Protein AF-A0A261AQH6-F1 (afdb_monomer_lite)

Sequence (175 aa):
MIRDGDKEQFLHDLNQFPVASKPFMGVFVAGEEKLFTGKKLDLHIHEDGSNFEEKLEGLRDIHLFKNPEGLEMEIPEDLNLTTLMDFLPQIKVGVINSYTRGTENMKFSELVRLINQKQEREVAWNLLSFEMSHTDCRIAKGFKEPLFVRKNSIVNCLEERLKEESISCLFFKSH

Secondary structure (DSSP, 8-state):
---HHHHHHHHHHHTTS-TTSHHHHHHHHTTGGGTTTT----EEEESS-TTHHHHTTTS-SEEEESS-TTTT-B--TT-SHHHHHHH-TT-EEEEEETTT--EEEEEHHHHHHHHT--SPPSS-EE------TT--SHHHHH-B--HHHHHH-HHHHHHHHHHHHHHHHHHHT--

Organism: NCBI:txid1503980

Radius of gyration: 22.54 Å; chains: 1; bounding box: 39×48×66 Å

pLDDT: mean 85.73, std 10.39, range [44.06, 97.0]

Foldseek 3Di:
DDDPVNLVVLVVLLVVDDPQAPSNVVSCVVCVVSVPPPDDAQEAEAQEQAPVVVVCVPVPHHYHHVDHPNQPWFAPPPDDLVVVCVQQQADWAWKAQRNVRDIDTDGSVVVVVLVPDPDDRPTDIDGPDDDCCPGPDPRNVRGDGGPVCCVPPPVNVVVVVVVVVVVVVVVVVVD

Structure (mmCIF, N/CA/C/O backbone):
data_AF-A0A261AQH6-F1
#
_entry.id   AF-A0A261AQH6-F1
#
loop_
_atom_site.group_PDB
_atom_site.id
_atom_site.type_symbol
_atom_site.label_atom_id
_atom_site.label_alt_id
_atom_site.label_comp_id
_atom_site.label_asym_id
_atom_site.label_entity_id
_atom_site.label_seq_id
_atom_site.pdbx_PDB_ins_code
_atom_site.Cartn_x
_atom_site.Cartn_y
_atom_site.Cartn_z
_atom_site.occupancy
_atom_site.B_iso_or_equiv
_atom_site.auth_seq_id
_atom_site.auth_comp_id
_atom_site.auth_asym_id
_atom_site.auth_atom_id
_atom_site.pdbx_PDB_model_num
ATOM 1 N N . MET A 1 1 ? 6.807 -25.284 -17.393 1.00 51.94 1 MET A N 1
ATOM 2 C CA . MET A 1 1 ? 8.117 -25.286 -16.710 1.00 51.94 1 MET A CA 1
ATOM 3 C C . MET A 1 1 ? 8.976 -24.234 -17.379 1.00 51.94 1 MET A C 1
ATOM 5 O O . MET A 1 1 ? 9.199 -24.356 -18.577 1.00 51.94 1 MET A O 1
ATOM 9 N N . ILE A 1 2 ? 9.363 -23.190 -16.645 1.00 58.78 2 ILE A N 1
ATOM 10 C CA . ILE A 1 2 ? 10.368 -22.219 -17.103 1.00 58.78 2 ILE A CA 1
ATOM 11 C C . ILE A 1 2 ? 11.720 -22.932 -17.031 1.00 58.78 2 ILE A C 1
ATOM 13 O O . ILE A 1 2 ? 11.962 -23.640 -16.053 1.00 58.78 2 ILE A O 1
ATOM 17 N N . ARG A 1 3 ? 12.545 -22.852 -18.079 1.00 64.81 3 ARG A N 1
ATOM 18 C CA . ARG A 1 3 ? 13.858 -23.514 -18.083 1.00 64.81 3 ARG A CA 1
ATOM 19 C C . ARG A 1 3 ? 14.822 -22.668 -17.252 1.00 64.81 3 ARG A C 1
ATOM 21 O O . ARG A 1 3 ? 14.743 -21.446 -17.312 1.00 64.81 3 ARG A O 1
ATOM 28 N N . ASP A 1 4 ? 15.752 -23.284 -16.525 1.00 64.62 4 ASP A N 1
ATOM 29 C CA . ASP A 1 4 ? 16.702 -22.546 -15.672 1.00 64.62 4 ASP A CA 1
ATOM 30 C C . ASP A 1 4 ? 17.491 -21.469 -16.450 1.00 64.62 4 ASP A C 1
ATOM 32 O O . ASP A 1 4 ? 17.678 -20.357 -15.954 1.00 64.62 4 ASP A O 1
ATOM 36 N N . GLY A 1 5 ? 17.814 -21.727 -17.724 1.00 70.12 5 GLY A N 1
ATOM 37 C CA . GLY A 1 5 ? 18.454 -20.746 -18.612 1.00 70.12 5 GLY A CA 1
ATOM 38 C C . GLY A 1 5 ? 17.605 -19.503 -18.933 1.00 70.12 5 GLY A C 1
ATOM 39 O O . GLY A 1 5 ? 18.158 -18.432 -19.174 1.00 70.12 5 GLY A O 1
ATOM 40 N N . ASP A 1 6 ? 16.271 -19.590 -18.872 1.00 80.69 6 ASP A N 1
ATOM 41 C CA . ASP A 1 6 ? 15.383 -18.440 -19.117 1.00 80.69 6 ASP A CA 1
ATOM 42 C C . ASP A 1 6 ? 15.425 -17.440 -17.947 1.00 80.69 6 ASP A C 1
ATOM 44 O O . ASP A 1 6 ? 15.244 -16.233 -18.137 1.00 80.69 6 ASP A O 1
ATOM 48 N N . LYS A 1 7 ? 15.663 -17.937 -16.725 1.00 86.56 7 LYS A N 1
ATOM 49 C CA . LYS A 1 7 ? 15.800 -17.121 -15.511 1.00 86.56 7 LYS A CA 1
ATOM 50 C C . LYS A 1 7 ? 17.164 -16.442 -15.445 1.00 86.56 7 LYS A C 1
ATOM 52 O O . LYS A 1 7 ? 17.242 -15.273 -15.073 1.00 86.56 7 LYS A O 1
ATOM 57 N N . GLU A 1 8 ? 18.224 -17.154 -15.816 1.00 88.69 8 GLU A N 1
ATOM 58 C CA . GLU A 1 8 ? 19.582 -16.606 -15.881 1.00 88.69 8 GLU A CA 1
ATOM 59 C C . GLU A 1 8 ? 19.678 -15.464 -16.896 1.00 88.69 8 GLU A C 1
ATOM 61 O O . GLU A 1 8 ? 20.187 -14.394 -16.559 1.00 88.69 8 GLU A O 1
ATOM 66 N N . GLN A 1 9 ? 19.110 -15.643 -18.095 1.00 90.62 9 GLN A N 1
ATOM 67 C CA . GLN A 1 9 ? 19.069 -14.587 -19.108 1.00 90.62 9 GLN A CA 1
ATOM 68 C C . GLN A 1 9 ? 18.285 -13.362 -18.620 1.00 90.62 9 GLN A C 1
ATOM 70 O O . GLN A 1 9 ? 18.745 -12.233 -18.756 1.00 90.62 9 GLN A O 1
ATOM 75 N N . PHE A 1 10 ? 17.130 -13.574 -17.984 1.00 92.06 10 PHE A N 1
ATOM 76 C CA . PHE A 1 10 ? 16.336 -12.480 -17.427 1.00 92.06 10 PHE A CA 1
ATOM 77 C C . PHE A 1 10 ? 17.100 -11.674 -16.362 1.00 92.06 10 PHE A C 1
ATOM 79 O O . PHE A 1 10 ? 17.099 -10.444 -16.387 1.00 92.06 10 PHE A O 1
ATOM 86 N N . LEU A 1 11 ? 17.788 -12.356 -15.440 1.00 91.06 11 LEU A N 1
ATOM 87 C CA . LEU A 1 11 ? 18.621 -11.699 -14.430 1.00 91.06 11 LEU A CA 1
ATOM 88 C C . LEU A 1 11 ? 19.800 -10.949 -15.060 1.00 91.06 11 LEU A C 1
ATOM 90 O O . LEU A 1 11 ? 20.139 -9.853 -14.613 1.00 91.06 11 LEU A O 1
ATOM 94 N N . HIS A 1 12 ? 20.414 -11.520 -16.097 1.00 93.75 12 HIS A N 1
ATOM 95 C CA . HIS A 1 12 ? 21.470 -10.859 -16.853 1.00 93.75 12 HIS A CA 1
ATOM 96 C C . HIS A 1 12 ? 20.977 -9.548 -17.483 1.00 93.75 12 HIS A C 1
ATOM 98 O O . HIS A 1 12 ? 21.651 -8.524 -17.352 1.00 93.75 12 HIS A O 1
ATOM 104 N N . ASP A 1 13 ? 19.801 -9.566 -18.114 1.00 93.50 13 ASP A N 1
ATOM 105 C CA . ASP A 1 13 ? 19.207 -8.403 -18.782 1.00 93.50 13 ASP A CA 1
ATOM 106 C C . ASP A 1 13 ? 18.798 -7.314 -17.779 1.00 93.50 13 ASP A C 1
ATOM 108 O O . ASP A 1 13 ? 19.045 -6.131 -18.014 1.00 93.50 13 ASP A O 1
ATOM 112 N N . LEU A 1 14 ? 18.247 -7.700 -16.621 1.00 94.12 14 LEU A N 1
ATOM 113 C CA . LEU A 1 14 ? 17.945 -6.771 -15.524 1.00 94.12 14 LEU A CA 1
ATOM 114 C C . LEU A 1 14 ? 19.192 -6.038 -15.024 1.00 94.12 14 LEU A C 1
ATOM 116 O O . LEU A 1 14 ? 19.158 -4.825 -14.816 1.00 94.12 14 LEU A O 1
ATOM 120 N N . ASN A 1 15 ? 20.295 -6.767 -14.844 1.00 94.69 15 ASN A N 1
ATOM 121 C CA . ASN A 1 15 ? 21.536 -6.230 -14.287 1.00 94.69 15 ASN A CA 1
ATOM 122 C C . ASN A 1 15 ? 22.265 -5.253 -15.227 1.00 94.69 15 ASN A C 1
ATOM 124 O O . ASN A 1 15 ? 23.210 -4.597 -14.790 1.00 94.69 15 ASN A O 1
ATOM 128 N N . GLN A 1 16 ? 21.828 -5.112 -16.486 1.00 97.00 16 GLN A N 1
ATOM 129 C CA . GLN A 1 16 ? 22.363 -4.102 -17.410 1.00 97.00 16 GLN A CA 1
ATOM 130 C C . GLN A 1 16 ? 21.921 -2.676 -17.057 1.00 97.00 16 GLN A C 1
ATOM 132 O O . GLN A 1 16 ? 22.492 -1.707 -17.559 1.00 97.00 16 GLN A O 1
ATOM 137 N N . PHE A 1 17 ? 20.902 -2.527 -16.208 1.00 95.69 17 PHE A N 1
ATOM 138 C CA . PHE A 1 17 ? 20.300 -1.240 -15.889 1.00 95.69 17 PHE A CA 1
ATOM 139 C C . PHE A 1 17 ? 20.361 -0.948 -14.385 1.00 95.69 17 PHE A C 1
ATOM 141 O O . PHE A 1 17 ? 20.212 -1.861 -13.570 1.00 95.69 17 PHE A O 1
ATOM 148 N N . PRO A 1 18 ? 20.522 0.327 -13.972 1.00 94.12 18 PRO A N 1
ATOM 149 C CA . PRO A 1 18 ? 20.399 0.698 -12.568 1.00 94.12 18 PRO A CA 1
ATOM 150 C C . PRO A 1 18 ? 19.041 0.271 -12.004 1.00 94.12 18 PRO A C 1
ATOM 152 O O . PRO A 1 18 ? 18.005 0.501 -12.637 1.00 94.12 18 PRO A O 1
ATOM 155 N N . VAL A 1 19 ? 19.047 -0.314 -10.804 1.00 91.81 19 VAL A N 1
ATOM 156 C CA . VAL A 1 19 ? 17.834 -0.788 -10.122 1.00 91.81 19 VAL A CA 1
ATOM 157 C C . VAL A 1 19 ? 16.779 0.314 -10.070 1.00 91.81 19 VAL A C 1
ATOM 159 O O . VAL A 1 19 ? 17.084 1.454 -9.721 1.00 91.81 19 VAL A O 1
ATOM 162 N N . ALA A 1 20 ? 15.540 -0.063 -10.386 1.00 91.38 20 ALA A N 1
ATOM 163 C CA . ALA A 1 20 ? 14.356 0.792 -10.447 1.00 91.38 20 ALA A CA 1
ATOM 164 C C . ALA A 1 20 ? 14.332 1.839 -11.574 1.00 91.38 20 ALA A C 1
ATOM 166 O O . ALA A 1 20 ? 13.296 2.463 -11.768 1.00 91.38 20 ALA A O 1
ATOM 167 N N . SER A 1 21 ? 15.395 2.009 -12.369 1.00 93.25 21 SER A N 1
ATOM 168 C CA . SER A 1 21 ? 15.361 2.909 -13.533 1.00 93.25 21 SER A CA 1
ATOM 169 C C . SER A 1 21 ? 14.262 2.523 -14.537 1.00 93.25 21 SER A C 1
ATOM 171 O O . SER A 1 21 ? 13.828 1.374 -14.596 1.00 93.25 21 SER A O 1
ATOM 173 N N . LYS A 1 22 ? 13.815 3.466 -15.378 1.00 91.69 22 LYS A N 1
ATOM 174 C CA . LYS A 1 22 ? 12.766 3.196 -16.381 1.00 91.69 22 LYS A CA 1
ATOM 175 C C . LYS A 1 22 ? 13.104 1.997 -17.301 1.00 91.69 22 LYS A C 1
ATOM 177 O O . LYS A 1 22 ? 12.229 1.149 -17.471 1.00 91.69 22 LYS A O 1
ATOM 182 N N . PRO A 1 23 ? 14.341 1.841 -17.823 1.00 93.88 23 PRO A N 1
ATOM 183 C CA . PRO A 1 23 ? 14.731 0.637 -18.565 1.00 93.88 23 PRO A CA 1
ATOM 184 C C . PRO A 1 23 ? 14.721 -0.641 -17.715 1.00 93.88 23 PRO A C 1
ATOM 186 O O . PRO A 1 23 ? 14.216 -1.663 -18.174 1.00 93.88 2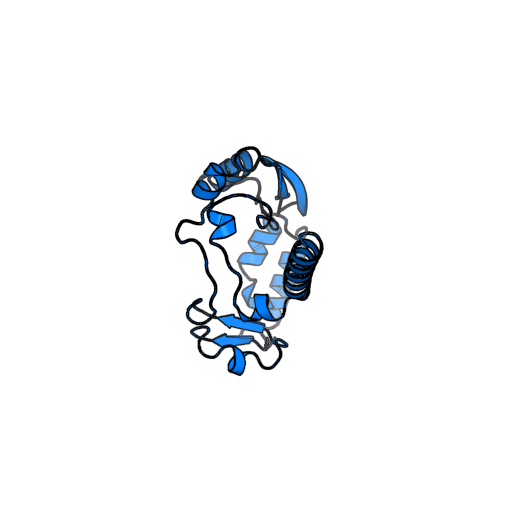3 PRO A O 1
ATOM 189 N N . PHE A 1 24 ? 15.199 -0.575 -16.464 1.00 94.88 24 PHE A N 1
ATOM 190 C CA . PHE A 1 24 ? 15.143 -1.703 -15.527 1.00 94.88 24 PHE A CA 1
ATOM 191 C C . PHE A 1 24 ? 13.702 -2.182 -15.327 1.00 94.88 24 PHE A C 1
ATOM 193 O O . PHE A 1 24 ? 13.427 -3.371 -15.446 1.00 94.88 24 PHE A O 1
ATOM 200 N N . MET A 1 25 ? 12.772 -1.255 -15.076 1.00 93.81 25 MET A N 1
ATOM 201 C CA . MET A 1 25 ? 11.356 -1.579 -14.891 1.00 93.81 25 MET A CA 1
ATOM 202 C C . MET A 1 25 ? 10.730 -2.172 -16.156 1.00 93.81 25 MET A C 1
ATOM 204 O O . MET A 1 25 ? 9.905 -3.076 -16.052 1.00 93.81 25 MET A O 1
ATOM 208 N N . GLY A 1 26 ? 11.147 -1.709 -17.339 1.00 93.31 26 GLY A N 1
ATOM 209 C CA . GLY A 1 26 ? 10.715 -2.275 -18.617 1.00 93.31 26 GLY A CA 1
ATOM 210 C C . GLY A 1 26 ? 11.096 -3.749 -18.773 1.00 93.31 26 GLY A C 1
ATOM 211 O O . GLY A 1 26 ? 10.257 -4.554 -19.167 1.00 93.31 26 GLY A O 1
ATOM 212 N N . VAL A 1 27 ? 12.330 -4.117 -18.409 1.00 95.00 27 VAL A N 1
ATOM 213 C CA . VAL A 1 27 ? 12.758 -5.525 -18.390 1.00 95.00 27 VAL A CA 1
ATOM 214 C C . VAL A 1 27 ? 12.022 -6.294 -17.296 1.00 95.00 27 VAL A C 1
ATOM 216 O O . VAL A 1 27 ? 11.488 -7.363 -17.570 1.00 95.00 27 VAL A O 1
ATOM 219 N N . PHE A 1 28 ? 11.949 -5.740 -16.081 1.00 94.44 28 PHE A N 1
ATOM 220 C CA . PHE A 1 28 ? 11.342 -6.390 -14.920 1.00 94.44 28 PHE A CA 1
ATOM 221 C C . PHE A 1 28 ? 9.897 -6.820 -15.181 1.00 94.44 28 PHE A C 1
ATOM 223 O O . PHE A 1 28 ? 9.579 -7.993 -15.026 1.00 94.44 28 PHE A O 1
ATOM 230 N N . VAL A 1 29 ? 9.044 -5.907 -15.651 1.00 93.19 29 VAL A N 1
ATOM 231 C CA . VAL A 1 29 ? 7.625 -6.195 -15.927 1.00 93.19 29 VAL A CA 1
ATOM 232 C C . VAL A 1 29 ? 7.450 -7.271 -17.004 1.00 93.19 29 VAL A C 1
ATOM 234 O O . VAL A 1 29 ? 6.477 -8.017 -16.974 1.00 93.19 29 VAL A O 1
ATOM 237 N N . ALA A 1 30 ? 8.388 -7.383 -17.946 1.00 91.81 30 ALA A N 1
ATOM 238 C CA . ALA A 1 30 ? 8.325 -8.367 -19.024 1.00 91.81 30 ALA A CA 1
ATOM 239 C C . ALA A 1 30 ? 8.747 -9.790 -18.605 1.00 91.81 30 ALA A C 1
ATOM 241 O O . ALA A 1 30 ? 8.703 -10.697 -19.440 1.00 91.81 30 ALA A O 1
ATOM 242 N N . GLY A 1 31 ? 9.215 -9.991 -17.368 1.00 89.88 31 GLY A N 1
ATOM 243 C CA . GLY A 1 31 ? 9.712 -11.298 -16.936 1.00 89.88 31 GLY A CA 1
ATOM 244 C C . GLY A 1 31 ? 9.706 -11.568 -15.433 1.00 89.88 31 GLY A C 1
ATOM 245 O O . GLY A 1 31 ? 10.323 -12.550 -15.013 1.00 89.88 31 GLY A O 1
ATOM 246 N N . GLU A 1 32 ? 9.065 -10.736 -14.605 1.00 90.62 32 GLU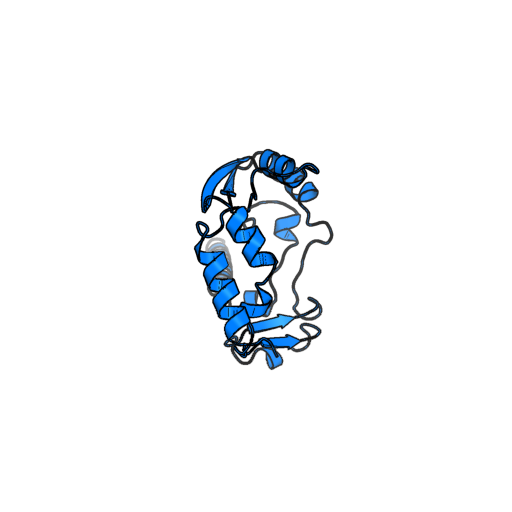 A N 1
ATOM 247 C CA . GLU A 1 32 ? 9.060 -10.912 -13.147 1.00 90.62 32 GLU A CA 1
ATOM 248 C C . GLU A 1 32 ? 8.485 -12.270 -12.720 1.00 90.62 32 GLU A C 1
ATOM 250 O O . GLU A 1 32 ? 8.944 -12.852 -11.734 1.00 90.62 32 GLU A O 1
ATOM 255 N N . GLU A 1 33 ? 7.573 -12.852 -13.505 1.00 86.62 33 GLU A N 1
ATOM 256 C CA . GLU A 1 33 ? 6.998 -14.174 -13.260 1.00 86.62 33 GLU A CA 1
ATOM 257 C C . GLU A 1 33 ? 8.067 -15.276 -13.215 1.00 86.62 33 GLU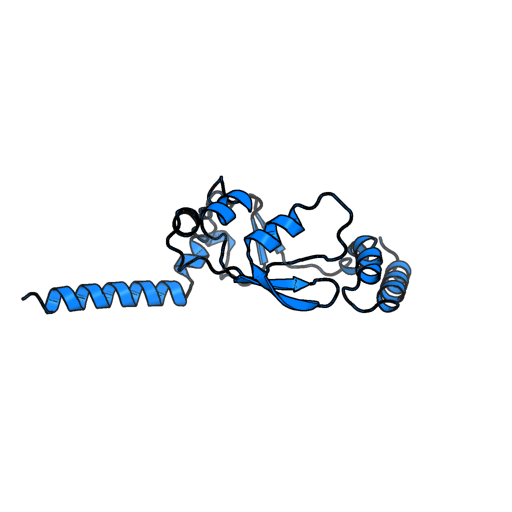 A C 1
ATOM 259 O O . GLU A 1 33 ? 7.907 -16.283 -12.520 1.00 86.62 33 GLU A O 1
ATOM 264 N N . LYS A 1 34 ? 9.205 -15.065 -13.892 1.00 82.81 34 LYS A N 1
ATOM 265 C CA . LYS A 1 34 ? 10.349 -15.986 -13.902 1.00 82.81 34 LYS A CA 1
ATOM 266 C C . LYS A 1 34 ? 11.067 -16.026 -12.554 1.00 82.81 34 LYS A C 1
ATOM 268 O O . LYS A 1 34 ? 11.627 -17.066 -12.197 1.00 82.81 34 LYS A O 1
ATOM 273 N N . LEU A 1 35 ? 11.032 -14.941 -11.772 1.00 76.81 35 LEU A N 1
ATOM 274 C CA . LEU A 1 35 ? 11.690 -14.862 -10.459 1.00 76.81 35 LEU A CA 1
ATOM 275 C C . LEU A 1 35 ? 10.982 -15.693 -9.394 1.00 76.81 35 LEU A C 1
ATOM 277 O O . LEU A 1 35 ? 11.645 -16.268 -8.527 1.00 76.81 35 LEU A O 1
ATOM 281 N N . PHE A 1 36 ? 9.656 -15.764 -9.472 1.00 70.81 36 PHE A N 1
ATOM 282 C CA . PHE A 1 36 ? 8.814 -16.377 -8.447 1.00 70.81 36 PHE A CA 1
ATOM 283 C C . PHE A 1 36 ? 8.548 -17.869 -8.685 1.00 70.81 36 PHE A C 1
ATOM 285 O O . PHE A 1 36 ? 7.846 -18.512 -7.905 1.00 70.81 36 PHE A O 1
ATOM 292 N N . THR A 1 37 ? 9.159 -18.467 -9.710 1.00 64.50 37 THR A N 1
ATOM 293 C CA . THR A 1 37 ? 9.080 -19.915 -9.921 1.00 64.50 37 THR A CA 1
ATOM 294 C C . THR A 1 37 ? 9.885 -20.679 -8.862 1.00 64.50 37 THR A C 1
ATOM 296 O O . THR A 1 37 ? 11.094 -20.504 -8.715 1.00 64.50 37 THR A O 1
ATOM 299 N N . GLY A 1 38 ? 9.200 -21.526 -8.086 1.00 61.06 38 GLY A N 1
ATOM 300 C CA . GLY A 1 38 ? 9.818 -22.503 -7.179 1.00 61.06 38 GLY A CA 1
ATOM 301 C C . GLY A 1 38 ? 9.926 -22.107 -5.703 1.00 61.06 38 GLY A C 1
ATOM 302 O O . GLY A 1 38 ? 10.203 -22.976 -4.879 1.00 61.06 38 GLY A O 1
ATOM 303 N N . LYS A 1 39 ? 9.659 -20.849 -5.323 1.00 64.62 39 LYS A N 1
ATOM 304 C CA . LYS A 1 39 ? 9.496 -20.491 -3.904 1.00 64.62 39 LYS A CA 1
ATOM 305 C C . LYS A 1 39 ? 8.038 -20.680 -3.507 1.00 64.62 39 LYS A C 1
ATOM 307 O O . LYS A 1 39 ? 7.181 -19.903 -3.916 1.00 64.62 39 LYS A O 1
ATOM 312 N N . LYS A 1 40 ? 7.759 -21.712 -2.709 1.00 69.19 40 LYS A N 1
ATOM 313 C CA . LYS A 1 40 ? 6.465 -21.839 -2.040 1.00 69.19 40 LYS A CA 1
ATOM 314 C C . LYS A 1 40 ? 6.410 -20.750 -0.968 1.00 69.19 40 LYS A C 1
ATOM 316 O O . LYS A 1 40 ? 7.174 -20.798 -0.011 1.00 69.19 40 LYS A O 1
ATOM 321 N N . LEU A 1 41 ? 5.599 -19.723 -1.198 1.00 74.75 41 LEU A N 1
ATOM 322 C CA . LEU A 1 41 ? 5.223 -18.787 -0.148 1.00 74.75 41 LEU A CA 1
ATOM 323 C C . LEU A 1 41 ? 4.099 -19.456 0.639 1.00 74.75 41 LEU A C 1
ATOM 325 O O . LEU A 1 41 ? 3.098 -19.850 0.036 1.00 74.75 41 LEU A O 1
ATOM 329 N N . ASP A 1 42 ? 4.272 -19.605 1.948 1.00 80.94 42 ASP A N 1
ATOM 330 C CA . ASP A 1 42 ? 3.199 -20.068 2.823 1.00 80.94 42 ASP A CA 1
ATOM 331 C C . ASP A 1 42 ? 2.192 -18.918 2.981 1.00 80.94 42 ASP A C 1
ATOM 333 O O . ASP A 1 42 ? 2.316 -18.035 3.829 1.00 80.94 42 ASP A O 1
ATOM 337 N N . LEU A 1 43 ? 1.258 -18.884 2.028 1.00 86.88 43 LEU A N 1
ATOM 338 C CA . LEU A 1 43 ? 0.195 -17.901 1.887 1.00 86.88 43 LEU A CA 1
ATOM 339 C C . LEU A 1 43 ? -1.146 -18.604 2.087 1.00 86.88 43 LEU A C 1
ATOM 341 O O . LEU A 1 43 ? -1.529 -19.461 1.286 1.00 86.88 43 LEU A O 1
ATOM 345 N N . HIS A 1 44 ? -1.884 -18.197 3.112 1.00 89.19 44 HIS A N 1
ATOM 346 C CA . HIS A 1 44 ? -3.241 -18.678 3.346 1.00 89.19 44 HIS A CA 1
ATOM 347 C C . HIS A 1 44 ? -4.230 -17.760 2.634 1.00 89.19 44 HIS A C 1
ATOM 349 O O . HIS A 1 44 ? -4.367 -16.588 2.989 1.00 89.19 44 HIS A O 1
ATOM 355 N N . ILE A 1 45 ? -4.905 -18.280 1.611 1.00 92.19 45 ILE A N 1
ATOM 356 C CA . ILE A 1 45 ? -5.883 -17.522 0.823 1.00 92.19 45 ILE A CA 1
ATOM 357 C C . ILE A 1 45 ? -7.289 -17.860 1.317 1.00 92.19 45 ILE A C 1
ATOM 359 O O . ILE A 1 45 ? -7.693 -19.021 1.292 1.00 92.19 45 ILE A O 1
ATOM 363 N N . HIS A 1 46 ? -8.036 -16.833 1.711 1.00 93.50 46 HIS A N 1
ATOM 364 C CA . HIS A 1 46 ? -9.403 -16.914 2.221 1.00 93.50 46 HIS A CA 1
ATOM 365 C C . HIS A 1 46 ? -10.341 -16.128 1.303 1.00 93.50 46 HIS A C 1
ATOM 367 O O . HIS A 1 46 ? -9.952 -15.092 0.756 1.00 93.50 46 HIS A O 1
ATOM 373 N N . GLU A 1 47 ? -11.580 -16.592 1.132 1.00 95.50 47 GLU A N 1
ATOM 374 C CA . GLU A 1 47 ? -12.584 -15.819 0.387 1.00 95.50 47 GLU A CA 1
ATOM 375 C C . GLU A 1 47 ? -12.910 -14.511 1.123 1.00 95.50 47 GLU A C 1
ATOM 377 O O . GLU A 1 47 ? -12.801 -13.437 0.536 1.00 95.50 47 GLU A O 1
ATOM 382 N N . ASP A 1 48 ? -13.196 -14.604 2.420 1.00 95.12 48 ASP A N 1
ATOM 383 C CA . ASP A 1 48 ? -13.593 -13.511 3.310 1.00 95.12 48 ASP A CA 1
ATOM 384 C C . ASP A 1 48 ? -12.948 -13.649 4.702 1.00 95.12 48 ASP A C 1
ATOM 386 O O . ASP A 1 48 ? -12.238 -14.617 5.011 1.00 95.12 48 ASP A O 1
ATOM 390 N N . GLY A 1 49 ? -13.224 -12.677 5.563 1.00 93.38 49 GLY A N 1
ATOM 391 C CA . GLY A 1 49 ? -12.834 -12.621 6.963 1.00 93.38 49 GLY A CA 1
ATOM 392 C C . GLY A 1 49 ? -13.741 -13.356 7.946 1.00 93.38 49 GLY A C 1
ATOM 393 O O . GLY A 1 49 ? -13.494 -13.255 9.143 1.00 93.38 49 GLY A O 1
ATOM 394 N N . SER A 1 50 ? -14.775 -14.088 7.521 1.00 93.44 50 SER A N 1
ATOM 395 C CA . SER A 1 50 ? -15.646 -14.792 8.473 1.00 93.44 50 SER A CA 1
ATOM 396 C C . SER A 1 50 ? -14.839 -15.797 9.302 1.00 93.44 50 SER A C 1
ATOM 398 O O . SER A 1 50 ? -14.039 -16.550 8.747 1.00 93.44 50 SER A O 1
ATOM 400 N N . ASN A 1 51 ? -15.032 -15.810 10.623 1.00 89.12 51 ASN A N 1
ATOM 401 C CA . ASN A 1 51 ? -14.258 -16.625 11.571 1.00 89.12 51 ASN A CA 1
ATOM 402 C C . ASN A 1 51 ? -12.738 -16.372 11.481 1.00 89.12 51 ASN A C 1
ATOM 404 O O . ASN A 1 51 ? -11.938 -17.312 11.537 1.00 89.12 51 ASN A O 1
ATOM 408 N N . PHE A 1 52 ? -12.313 -15.113 11.295 1.00 87.56 52 PHE A N 1
ATOM 409 C CA . PHE A 1 52 ? -10.886 -14.787 11.203 1.00 87.56 52 PHE A CA 1
ATOM 410 C C . PHE A 1 52 ? -10.107 -15.216 12.457 1.00 87.56 52 PHE A C 1
ATOM 412 O O . PHE A 1 52 ? -8.929 -15.538 12.346 1.00 87.56 52 PHE A O 1
ATOM 419 N N . GLU A 1 53 ? -10.732 -15.262 13.638 1.00 83.31 53 GLU A N 1
ATOM 420 C CA . GLU A 1 53 ? -10.076 -15.698 14.874 1.00 83.31 53 GLU A CA 1
ATOM 421 C C . GLU A 1 53 ? -9.567 -17.140 14.791 1.00 83.31 53 GLU A C 1
ATOM 423 O O . GLU A 1 53 ? -8.483 -17.435 15.292 1.00 83.31 53 GLU A O 1
ATOM 428 N N . GLU A 1 54 ? -10.320 -18.019 14.128 1.00 84.94 54 GLU A N 1
ATOM 429 C CA . GLU A 1 54 ? -9.924 -19.410 13.888 1.00 84.94 54 GLU A CA 1
ATOM 430 C C . GLU A 1 54 ? -8.875 -19.495 12.773 1.00 84.94 54 GLU A C 1
ATOM 432 O O . GLU A 1 54 ? -7.901 -20.234 12.883 1.00 84.94 54 GLU A O 1
ATOM 437 N N . LYS A 1 55 ? -9.043 -18.695 11.711 1.00 81.31 55 LYS A N 1
ATOM 438 C CA . LYS A 1 55 ? -8.175 -18.705 10.521 1.00 81.31 55 LYS A CA 1
ATOM 439 C C . LYS A 1 55 ? -6.750 -18.213 10.786 1.00 81.31 55 LYS A C 1
ATOM 441 O O . LYS A 1 55 ? -5.848 -18.578 10.037 1.00 81.31 55 LYS A O 1
ATOM 446 N N . LEU A 1 56 ? -6.554 -17.319 11.756 1.00 83.00 56 LEU A N 1
ATOM 447 C CA . LEU A 1 56 ? -5.312 -16.553 11.885 1.00 83.00 56 LEU A CA 1
ATOM 448 C C . LEU A 1 56 ? -4.247 -17.191 12.786 1.00 83.00 56 LEU A C 1
ATOM 450 O O . LEU A 1 56 ? -3.170 -16.614 12.847 1.00 83.00 56 LEU A O 1
ATOM 454 N N . GLU A 1 57 ? -4.507 -18.313 13.478 1.00 69.88 57 GLU A N 1
ATOM 455 C CA . GLU A 1 57 ? -3.556 -19.087 14.321 1.00 69.88 57 GLU A CA 1
ATOM 456 C C . GLU A 1 57 ? -2.294 -18.316 14.811 1.00 69.88 57 GLU A C 1
ATOM 458 O O . GLU A 1 57 ? -1.146 -18.699 14.581 1.00 69.88 57 GLU A O 1
ATOM 463 N N . GLY A 1 58 ? -2.485 -17.188 15.508 1.00 66.44 58 GLY A N 1
ATOM 464 C CA . GLY A 1 58 ? -1.384 -16.399 16.081 1.00 66.44 58 GLY A CA 1
ATOM 465 C C . GLY A 1 58 ? -0.629 -15.447 15.136 1.00 66.44 58 GLY A C 1
ATOM 466 O O . GLY A 1 58 ? 0.475 -15.034 15.489 1.00 66.44 58 GLY A O 1
ATOM 467 N N . LEU A 1 59 ? -1.203 -15.070 13.986 1.00 72.94 59 LEU A N 1
ATOM 468 C CA . LEU A 1 59 ? -0.721 -14.039 13.044 1.00 72.94 59 LEU A CA 1
ATOM 469 C C . LEU A 1 59 ? 0.709 -14.264 12.515 1.00 72.94 59 LEU A C 1
ATOM 471 O O . LEU A 1 59 ? 1.425 -13.306 12.222 1.00 72.94 59 LEU A O 1
ATOM 475 N N . ARG A 1 60 ? 1.161 -15.521 12.438 1.00 80.00 60 ARG A N 1
ATOM 476 C CA . ARG A 1 60 ? 2.544 -15.856 12.049 1.00 80.00 60 ARG A CA 1
ATOM 477 C C . ARG A 1 60 ? 2.762 -15.907 10.544 1.00 80.00 60 ARG A C 1
ATOM 479 O O . ARG A 1 60 ? 3.870 -15.629 10.088 1.00 80.00 60 ARG A O 1
ATOM 486 N N . ASP A 1 61 ? 1.714 -16.250 9.808 1.00 86.88 61 ASP A N 1
ATOM 487 C CA . ASP A 1 61 ? 1.770 -16.464 8.370 1.00 86.88 61 ASP A CA 1
ATOM 488 C C . ASP A 1 61 ? 1.176 -15.276 7.607 1.00 86.88 61 ASP A C 1
ATOM 490 O O . ASP A 1 61 ? 0.584 -14.356 8.176 1.00 86.88 61 ASP A O 1
ATOM 494 N N . ILE A 1 62 ? 1.341 -15.282 6.284 1.00 89.12 62 ILE A N 1
ATOM 495 C CA . ILE A 1 62 ? 0.733 -14.274 5.417 1.00 89.12 62 ILE A CA 1
ATOM 496 C C . ILE A 1 62 ? -0.673 -14.750 5.050 1.00 89.12 62 ILE A C 1
ATOM 498 O O . ILE A 1 62 ? -0.848 -15.847 4.517 1.00 89.12 62 ILE A O 1
ATOM 502 N N . HIS A 1 63 ? -1.672 -13.904 5.297 1.00 91.31 63 HIS A N 1
ATOM 503 C CA . HIS A 1 63 ? -3.069 -14.175 4.965 1.00 91.31 63 HIS A CA 1
ATOM 504 C C . HIS A 1 63 ? -3.557 -13.194 3.898 1.00 91.31 63 HIS A C 1
ATOM 506 O O . HIS A 1 63 ? -3.421 -11.980 4.052 1.00 91.31 63 HIS A O 1
ATOM 512 N N . LEU A 1 64 ? -4.144 -13.722 2.824 1.00 92.69 64 LEU A N 1
ATOM 513 C CA . LEU A 1 64 ? -4.818 -12.939 1.791 1.00 92.69 64 LEU A CA 1
ATOM 514 C C . LEU A 1 64 ? -6.322 -13.184 1.875 1.00 92.69 64 LEU A C 1
ATOM 516 O O . LEU A 1 64 ? -6.784 -14.292 1.613 1.00 92.69 64 LEU A O 1
ATOM 520 N N . PHE A 1 65 ? -7.074 -12.134 2.184 1.00 94.12 65 PHE A N 1
ATOM 521 C CA . PHE A 1 65 ? -8.533 -12.121 2.132 1.00 94.12 65 PHE A CA 1
ATOM 522 C C . PHE A 1 65 ? -8.974 -11.488 0.813 1.00 94.12 65 PHE A C 1
ATOM 524 O O . PHE A 1 65 ? -8.596 -10.352 0.523 1.00 94.12 65 PHE A O 1
ATOM 531 N N . LYS A 1 66 ? -9.734 -12.215 -0.015 1.00 95.00 66 LYS A N 1
ATOM 532 C CA . LYS A 1 66 ? -10.178 -11.695 -1.322 1.00 95.00 66 LYS A CA 1
ATOM 533 C C . LYS A 1 66 ? -11.209 -10.578 -1.187 1.00 95.00 66 LYS A C 1
ATOM 535 O O . LYS A 1 66 ? -11.282 -9.717 -2.061 1.00 95.00 66 LYS A O 1
ATOM 540 N N . ASN A 1 67 ? -11.993 -10.594 -0.114 1.00 93.56 67 ASN A N 1
ATOM 541 C CA . ASN A 1 67 ? -12.930 -9.536 0.228 1.00 93.56 67 ASN A CA 1
ATOM 542 C C . ASN A 1 67 ? -12.876 -9.216 1.741 1.00 93.56 67 ASN A C 1
ATOM 544 O O . ASN A 1 67 ? -12.418 -10.051 2.526 1.00 93.56 67 ASN A O 1
ATOM 548 N N . PRO A 1 68 ? -13.302 -8.007 2.159 1.00 92.81 68 PRO A N 1
ATOM 549 C CA . PRO A 1 68 ? -13.196 -7.568 3.549 1.00 92.81 68 PRO A CA 1
ATOM 550 C C . PRO A 1 68 ? -14.361 -8.014 4.449 1.00 92.81 68 PRO A C 1
ATOM 552 O O . PRO A 1 68 ? -14.357 -7.689 5.638 1.00 92.81 68 PRO A O 1
ATOM 555 N N . GLU A 1 69 ? -15.372 -8.711 3.920 1.00 95.12 69 GLU A N 1
ATOM 556 C CA . GLU A 1 69 ? -16.537 -9.142 4.699 1.00 95.12 69 GLU A CA 1
ATOM 557 C C . GLU A 1 69 ? -16.094 -9.999 5.891 1.00 95.12 69 GLU A C 1
ATOM 559 O O . GLU A 1 69 ? -15.157 -10.783 5.794 1.00 95.12 69 GLU A O 1
ATOM 564 N N . GLY A 1 70 ? -16.709 -9.809 7.058 1.00 94.56 70 GLY A N 1
ATOM 565 C CA . GLY A 1 70 ? -16.337 -10.533 8.277 1.00 94.56 70 GLY A CA 1
ATOM 566 C C . GLY A 1 70 ? -15.043 -10.071 8.964 1.00 94.56 70 GLY A C 1
ATOM 567 O O . GLY A 1 70 ? -14.831 -10.450 10.108 1.00 94.56 70 GLY A O 1
ATOM 568 N N . LEU A 1 71 ? -14.211 -9.211 8.355 1.00 94.75 71 LEU A N 1
ATOM 569 C CA . LEU A 1 71 ? -13.015 -8.652 9.018 1.00 94.75 71 LEU A CA 1
ATOM 570 C C . LEU A 1 71 ? -13.326 -7.522 10.008 1.00 94.75 71 LEU A C 1
ATOM 572 O O . LEU A 1 71 ? -12.418 -7.056 10.703 1.00 94.75 71 LEU A O 1
ATOM 576 N N . GLU A 1 72 ? -14.571 -7.030 10.018 1.00 94.75 72 GLU A N 1
ATOM 577 C CA . GLU A 1 72 ? -14.971 -5.808 10.733 1.00 94.75 72 GLU A CA 1
ATOM 578 C C . GLU A 1 72 ? -14.037 -4.618 10.421 1.00 94.75 72 GLU A C 1
ATOM 580 O O . GLU A 1 72 ? -13.681 -3.809 11.288 1.00 94.75 72 GLU A O 1
ATOM 585 N N . MET A 1 73 ? -13.600 -4.568 9.162 1.00 94.69 73 MET A N 1
ATOM 586 C CA . MET A 1 73 ? -12.853 -3.474 8.560 1.00 94.69 73 MET A CA 1
ATOM 587 C C . MET A 1 73 ? -13.847 -2.499 7.927 1.00 94.69 73 MET A C 1
ATOM 589 O O . MET A 1 73 ? -14.801 -2.924 7.278 1.00 94.69 73 MET A O 1
ATOM 593 N N . GLU A 1 74 ? -13.606 -1.199 8.073 1.00 93.94 74 GLU A N 1
ATOM 594 C CA . GLU A 1 74 ? -14.403 -0.162 7.414 1.00 93.94 74 GLU A CA 1
ATOM 595 C C . GLU A 1 74 ? -13.503 0.632 6.469 1.00 93.94 74 GLU A C 1
ATOM 597 O O . GLU A 1 74 ? -12.462 1.152 6.868 1.00 93.94 74 GLU A O 1
ATOM 602 N N . ILE A 1 75 ? -13.899 0.715 5.199 1.00 91.00 75 ILE A N 1
ATOM 603 C CA . ILE A 1 75 ? -13.244 1.544 4.186 1.00 91.00 75 ILE A CA 1
ATOM 604 C C . ILE A 1 75 ? -14.324 2.462 3.609 1.00 91.00 75 ILE A C 1
ATOM 606 O O . ILE A 1 75 ? -15.326 1.945 3.112 1.00 91.00 75 ILE A O 1
ATOM 610 N N . PRO A 1 76 ? -14.159 3.797 3.647 1.00 89.94 76 PRO A N 1
ATOM 611 C CA . PRO A 1 76 ? -15.121 4.704 3.031 1.00 89.94 76 PRO A CA 1
ATOM 612 C C . PRO A 1 76 ? -15.291 4.398 1.536 1.00 89.94 76 PRO A C 1
ATOM 614 O O . PRO A 1 76 ? -14.309 4.384 0.795 1.00 89.94 76 PRO A O 1
ATOM 617 N N . GLU A 1 77 ? -16.529 4.175 1.083 1.00 88.81 77 GLU A N 1
ATOM 618 C CA . GLU A 1 77 ? -16.837 3.828 -0.319 1.00 88.81 77 GLU A CA 1
ATOM 619 C C . GLU A 1 77 ? -16.367 4.897 -1.317 1.00 88.81 77 GLU A C 1
ATOM 621 O O . GLU A 1 77 ? -16.048 4.606 -2.468 1.00 88.81 77 GLU A O 1
ATOM 626 N N . ASP A 1 78 ? -16.311 6.151 -0.871 1.00 88.44 78 ASP A N 1
ATOM 627 C CA . ASP A 1 78 ? -15.888 7.297 -1.661 1.00 88.44 78 ASP A CA 1
ATOM 628 C C . ASP A 1 78 ? -14.391 7.611 -1.523 1.00 88.44 78 ASP A C 1
ATOM 630 O O . ASP A 1 78 ? -13.950 8.642 -2.027 1.00 88.44 78 ASP A O 1
ATOM 634 N N . LEU A 1 79 ? -13.586 6.760 -0.874 1.00 87.88 79 LEU A N 1
ATOM 635 C CA . LEU A 1 79 ? -12.145 6.970 -0.726 1.00 87.88 79 LEU A CA 1
ATOM 636 C C . LEU A 1 79 ? -11.441 6.961 -2.093 1.00 87.88 79 LEU A C 1
ATOM 638 O O . LEU A 1 79 ? -11.243 5.920 -2.716 1.00 87.88 79 LEU A O 1
ATOM 642 N N . ASN A 1 80 ? -11.021 8.136 -2.559 1.00 87.19 80 ASN A N 1
ATOM 643 C CA . ASN A 1 80 ? -10.240 8.307 -3.778 1.00 87.19 80 ASN A CA 1
ATOM 644 C C . ASN A 1 80 ? -9.418 9.607 -3.720 1.00 87.19 80 ASN A C 1
ATOM 646 O O . ASN A 1 80 ? -9.560 10.417 -2.807 1.00 87.19 80 ASN A O 1
ATOM 650 N N . LEU A 1 81 ? -8.542 9.835 -4.704 1.00 85.69 81 LEU A N 1
ATOM 651 C CA . LEU A 1 81 ? -7.690 11.033 -4.716 1.00 85.69 81 LEU A CA 1
ATOM 652 C C . LEU A 1 81 ? -8.492 12.343 -4.758 1.00 85.69 81 LEU A C 1
ATOM 654 O O . LEU A 1 81 ? -8.039 13.336 -4.198 1.00 85.69 81 LEU A O 1
ATOM 658 N N . THR A 1 82 ? -9.668 12.355 -5.389 1.00 83.75 82 THR A N 1
ATOM 659 C CA . THR A 1 82 ? -10.542 13.534 -5.442 1.00 83.75 82 THR A CA 1
ATOM 660 C C . THR A 1 82 ? -11.118 13.849 -4.070 1.00 83.75 82 THR A C 1
ATOM 662 O O . THR A 1 82 ? -10.960 14.971 -3.603 1.00 83.75 82 THR A O 1
ATOM 665 N N . THR A 1 83 ? -11.698 12.865 -3.381 1.00 84.75 83 THR A N 1
ATOM 666 C CA . THR A 1 83 ? -12.246 13.081 -2.034 1.00 84.75 83 THR A CA 1
ATOM 667 C C . THR A 1 83 ? -11.155 13.427 -1.028 1.00 84.75 83 THR A C 1
ATOM 669 O O . THR A 1 83 ? -11.367 14.277 -0.173 1.00 84.75 83 THR A O 1
ATOM 672 N N . LEU A 1 84 ? -9.945 12.875 -1.164 1.00 83.94 84 LEU A N 1
ATOM 673 C CA . LEU A 1 84 ? -8.802 13.288 -0.343 1.00 83.94 84 LEU A CA 1
ATOM 674 C C . LEU A 1 84 ? -8.375 14.745 -0.592 1.00 83.94 84 LEU A C 1
ATOM 676 O O . LEU A 1 84 ? -7.980 15.435 0.351 1.00 83.94 84 LEU A O 1
ATOM 680 N N . MET A 1 85 ? -8.468 15.238 -1.832 1.00 85.12 85 MET A N 1
ATOM 681 C CA . MET A 1 85 ? -8.166 16.641 -2.145 1.00 85.12 85 MET A CA 1
ATOM 682 C C . MET A 1 85 ? -9.143 17.619 -1.495 1.00 85.12 85 MET A C 1
ATOM 684 O O . MET A 1 85 ? -8.715 18.723 -1.164 1.00 85.12 85 MET A O 1
ATOM 688 N N . ASP A 1 86 ? -10.404 17.237 -1.284 1.00 82.44 86 ASP A N 1
ATOM 689 C CA . ASP A 1 86 ? -11.399 18.109 -0.644 1.00 82.44 86 ASP A CA 1
ATOM 690 C C . ASP A 1 86 ? -11.026 18.432 0.810 1.00 82.44 86 ASP A C 1
ATOM 692 O O . ASP A 1 86 ? -11.328 19.516 1.312 1.00 82.44 86 ASP A O 1
ATOM 696 N N . PHE A 1 87 ? -10.314 17.521 1.479 1.00 77.19 87 PHE A N 1
ATOM 697 C CA . PHE A 1 87 ? -9.916 17.688 2.876 1.00 77.19 87 PHE A CA 1
ATOM 698 C C . PHE A 1 87 ? -8.485 18.211 3.038 1.00 77.19 87 PHE A C 1
ATOM 700 O O . PHE A 1 87 ? -8.200 18.908 4.011 1.00 77.19 87 PHE A O 1
ATOM 707 N N . LEU A 1 88 ? -7.567 17.879 2.118 1.00 78.25 88 LEU A N 1
ATOM 708 C CA . LEU A 1 88 ? -6.121 18.037 2.339 1.00 78.25 88 LEU A CA 1
ATOM 709 C C . LEU A 1 88 ? -5.361 18.717 1.175 1.00 78.25 88 LEU A C 1
ATOM 711 O O . LEU A 1 88 ? -4.224 18.337 0.881 1.00 78.25 88 LEU A O 1
ATOM 715 N N . PRO A 1 89 ? -5.896 19.763 0.506 1.00 71.69 89 PRO A N 1
ATOM 716 C CA . PRO A 1 89 ? -5.328 20.242 -0.760 1.00 71.69 89 PRO A CA 1
ATOM 717 C C . PRO A 1 89 ? -3.961 20.933 -0.614 1.00 71.69 89 PRO A C 1
ATOM 719 O O . PRO A 1 89 ? -3.173 20.965 -1.566 1.00 71.69 89 PRO A O 1
ATOM 722 N N . GLN A 1 90 ? -3.676 21.509 0.559 1.00 80.56 90 GLN A N 1
ATOM 723 C CA . GLN A 1 90 ? -2.454 22.284 0.824 1.00 80.56 90 GLN A CA 1
ATOM 724 C C . GLN A 1 90 ? -1.408 21.530 1.650 1.00 80.56 90 GLN A C 1
ATOM 726 O O . GLN A 1 90 ? -0.333 22.079 1.902 1.00 80.56 90 GLN A O 1
ATOM 731 N N . ILE A 1 91 ? -1.692 20.292 2.060 1.00 86.38 91 ILE A N 1
ATOM 732 C CA . ILE A 1 91 ? -0.734 19.503 2.833 1.00 86.38 91 ILE A CA 1
ATOM 733 C C . ILE A 1 91 ? 0.449 19.136 1.940 1.00 86.38 91 ILE A C 1
ATOM 735 O O . ILE A 1 91 ? 0.287 18.790 0.768 1.00 86.38 91 ILE A O 1
ATOM 739 N N . LYS A 1 92 ? 1.654 19.245 2.500 1.00 90.19 92 LYS A N 1
ATOM 740 C CA . LYS A 1 92 ? 2.866 18.715 1.881 1.00 90.19 92 LYS A CA 1
ATOM 741 C C . LYS A 1 92 ? 3.038 17.265 2.303 1.00 90.19 92 LYS A C 1
ATOM 743 O O . LYS A 1 92 ? 3.018 16.973 3.495 1.00 90.19 92 LYS A O 1
ATOM 748 N N . VAL A 1 93 ? 3.222 16.391 1.327 1.00 90.38 93 VAL A N 1
ATOM 749 C CA . VAL A 1 93 ? 3.417 14.957 1.521 1.00 90.38 93 VAL A CA 1
ATOM 750 C C . VAL A 1 93 ? 4.784 14.546 0.988 1.00 90.38 93 VAL A C 1
ATOM 752 O O . VAL A 1 93 ? 5.260 15.103 -0.004 1.00 90.38 93 VAL A O 1
ATOM 755 N N . GLY A 1 94 ? 5.416 13.585 1.661 1.00 93.25 94 GLY A N 1
ATOM 756 C CA . GLY A 1 94 ? 6.663 12.984 1.202 1.00 93.25 94 GLY A CA 1
ATOM 757 C C . GLY A 1 94 ? 6.380 12.018 0.058 1.00 93.25 94 GLY A C 1
ATOM 758 O O . GLY A 1 94 ? 5.690 11.019 0.249 1.00 93.25 94 GLY A O 1
ATOM 759 N N . VAL A 1 95 ? 6.901 12.316 -1.127 1.00 95.00 95 VAL A N 1
ATOM 760 C CA . VAL A 1 95 ? 6.724 11.512 -2.338 1.00 95.00 95 VAL A CA 1
ATOM 761 C C . VAL A 1 95 ? 8.057 10.952 -2.800 1.00 95.00 95 VAL A C 1
ATOM 763 O O . VAL A 1 95 ? 9.111 11.553 -2.601 1.00 95.00 95 VAL A O 1
ATOM 766 N N . ILE A 1 96 ? 8.004 9.782 -3.423 1.00 95.25 96 ILE A N 1
ATOM 767 C CA . ILE A 1 96 ? 9.163 9.076 -3.954 1.00 95.25 96 ILE A CA 1
ATOM 768 C C . ILE A 1 96 ? 9.089 9.111 -5.474 1.00 95.25 96 ILE A C 1
ATOM 770 O O . ILE A 1 96 ? 8.094 8.698 -6.072 1.00 95.25 96 ILE A O 1
ATOM 774 N N . ASN A 1 97 ? 10.169 9.553 -6.108 1.00 93.88 97 ASN A N 1
ATOM 775 C CA . ASN A 1 97 ? 10.408 9.268 -7.512 1.00 93.88 97 ASN A CA 1
ATOM 776 C C . ASN A 1 97 ? 10.872 7.813 -7.619 1.00 93.88 97 ASN A C 1
ATOM 778 O O . ASN A 1 97 ? 12.006 7.496 -7.268 1.00 93.88 97 ASN A O 1
ATOM 782 N N . SER A 1 98 ? 10.012 6.920 -8.103 1.00 92.88 98 SER A N 1
ATOM 783 C CA . SER A 1 98 ? 10.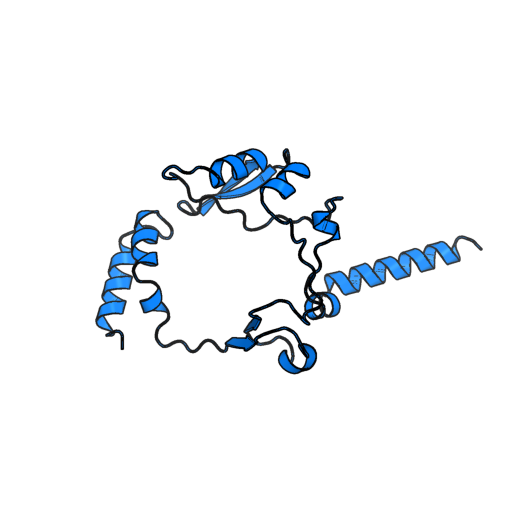314 5.482 -8.125 1.00 92.88 98 SER A CA 1
ATOM 784 C C . SER A 1 98 ? 11.496 5.134 -9.035 1.00 92.88 98 SER A C 1
ATOM 786 O O . SER A 1 98 ? 12.181 4.152 -8.772 1.00 92.88 98 SER A O 1
ATOM 788 N N . TYR A 1 99 ? 11.786 5.952 -10.056 1.00 92.31 99 TYR A N 1
ATOM 789 C CA . TYR A 1 99 ? 12.888 5.700 -10.989 1.00 92.31 99 TYR A CA 1
ATOM 790 C C . TYR A 1 99 ? 14.260 6.101 -10.450 1.00 92.31 99 TYR A C 1
ATOM 792 O O . TYR A 1 99 ? 15.267 5.513 -10.841 1.00 92.31 99 TYR A O 1
ATOM 800 N N . THR A 1 100 ? 14.316 7.102 -9.570 1.00 90.50 100 THR A N 1
ATOM 801 C CA . THR A 1 100 ? 15.573 7.577 -8.964 1.00 90.50 100 THR A CA 1
ATOM 802 C C . THR A 1 100 ? 15.710 7.187 -7.499 1.00 90.50 100 THR A C 1
ATOM 804 O O . THR A 1 100 ? 16.795 7.299 -6.935 1.00 90.50 100 THR A O 1
ATOM 807 N N . ARG A 1 101 ? 14.613 6.736 -6.877 1.00 89.12 101 ARG A N 1
ATOM 808 C CA . ARG A 1 101 ? 14.463 6.466 -5.440 1.00 89.12 101 ARG A CA 1
ATOM 809 C C . ARG A 1 101 ? 14.658 7.704 -4.557 1.00 89.12 101 ARG A C 1
ATOM 811 O O . ARG A 1 101 ? 14.773 7.575 -3.341 1.00 89.12 101 ARG A O 1
ATOM 818 N N . GLY A 1 102 ? 14.695 8.892 -5.160 1.00 92.00 102 GLY A N 1
ATOM 819 C CA . GLY A 1 102 ? 14.761 10.159 -4.447 1.00 92.00 102 GLY A CA 1
ATOM 820 C C . GLY A 1 102 ? 13.423 10.492 -3.796 1.00 92.00 102 GLY A C 1
ATOM 821 O O . GLY A 1 102 ? 12.365 10.239 -4.373 1.00 92.00 102 GLY A O 1
ATOM 822 N N . THR A 1 103 ? 13.482 11.070 -2.601 1.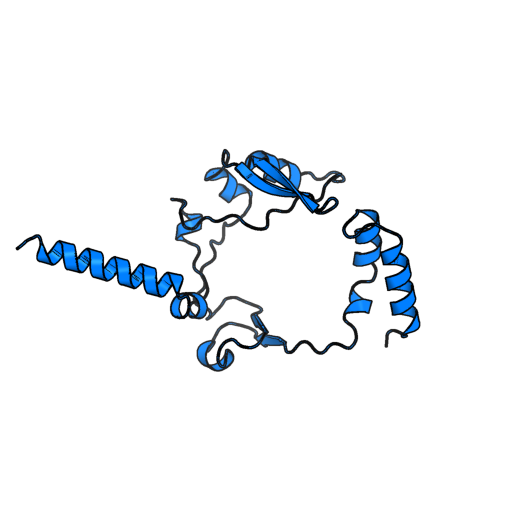00 94.06 103 THR A N 1
ATOM 823 C CA . THR A 1 103 ? 12.319 11.587 -1.877 1.00 94.06 103 THR A CA 1
ATOM 824 C C . THR A 1 103 ? 12.264 13.102 -1.976 1.00 94.06 103 THR A C 1
ATOM 826 O O . THR A 1 103 ? 13.284 13.764 -1.778 1.00 94.06 103 THR A O 1
ATOM 829 N N . GLU A 1 104 ? 11.078 13.658 -2.176 1.00 94.25 104 GLU A N 1
ATOM 830 C CA . GLU A 1 104 ? 10.840 15.095 -2.064 1.00 94.25 104 GLU A CA 1
ATOM 831 C C . GLU A 1 104 ? 9.501 15.390 -1.388 1.00 94.25 104 GLU A C 1
ATOM 833 O O . GLU A 1 104 ? 8.636 14.526 -1.281 1.00 94.25 104 GLU A O 1
ATOM 838 N N . ASN A 1 105 ? 9.332 16.621 -0.907 1.00 94.12 105 ASN A N 1
ATOM 839 C CA . ASN A 1 105 ? 8.062 17.075 -0.350 1.00 94.12 105 ASN A CA 1
ATOM 840 C C . ASN A 1 105 ? 7.288 17.849 -1.413 1.00 94.12 105 ASN A C 1
ATOM 842 O O . ASN A 1 105 ? 7.749 18.892 -1.875 1.00 94.12 105 ASN A O 1
ATOM 846 N N . MET A 1 106 ? 6.083 17.387 -1.729 1.00 92.69 106 MET A N 1
ATOM 847 C CA . MET A 1 106 ? 5.220 17.974 -2.752 1.00 92.69 106 MET A CA 1
ATOM 848 C C . MET A 1 106 ? 3.856 18.317 -2.158 1.00 92.69 106 MET A C 1
ATOM 850 O O . MET A 1 106 ? 3.392 17.655 -1.230 1.00 92.69 106 MET A O 1
ATOM 854 N N . LYS A 1 107 ? 3.187 19.357 -2.670 1.00 92.38 107 LYS A N 1
ATOM 855 C CA . LYS A 1 107 ? 1.787 19.596 -2.295 1.00 92.38 107 LYS A CA 1
ATOM 856 C C . LYS A 1 107 ? 0.927 18.428 -2.775 1.00 92.38 107 LYS A C 1
ATOM 858 O O . LYS A 1 107 ? 1.048 18.015 -3.924 1.00 92.38 107 LYS A O 1
ATOM 863 N N . PHE A 1 108 ? 0.010 17.945 -1.942 1.00 90.12 108 PHE A N 1
ATOM 864 C CA . PHE A 1 108 ? -0.869 16.833 -2.309 1.00 90.12 108 PHE A CA 1
ATOM 865 C C . PHE A 1 108 ? -1.671 17.121 -3.591 1.00 90.12 108 PHE A C 1
ATOM 867 O O . PHE A 1 108 ? -1.743 16.282 -4.482 1.00 90.12 108 PHE A O 1
ATOM 874 N N . SER A 1 109 ? -2.177 18.347 -3.751 1.00 90.50 109 SER A N 1
ATOM 875 C CA . SER A 1 109 ? -2.840 18.796 -4.988 1.00 90.50 109 SER A CA 1
ATOM 876 C C . SER A 1 109 ? -1.951 18.703 -6.236 1.00 90.50 109 SER A C 1
ATOM 878 O O . SER A 1 109 ? -2.421 18.347 -7.318 1.00 90.50 109 SER A O 1
ATOM 880 N N . GLU A 1 110 ? -0.658 18.993 -6.104 1.00 91.75 110 GLU A N 1
ATOM 881 C CA . GLU A 1 110 ? 0.302 18.852 -7.195 1.00 91.75 110 GLU A CA 1
ATOM 882 C C . GLU A 1 110 ? 0.568 17.379 -7.522 1.00 91.75 110 GLU A C 1
ATOM 884 O O . GLU A 1 110 ? 0.540 17.013 -8.698 1.00 91.75 110 GLU A O 1
ATOM 889 N N . LEU A 1 111 ? 0.724 16.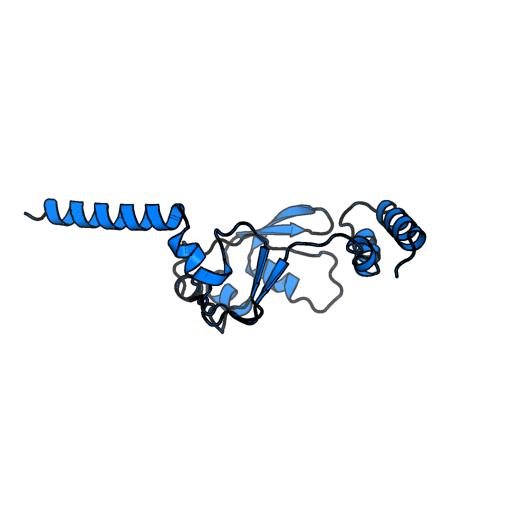528 -6.503 1.00 91.69 111 LEU A N 1
ATOM 890 C CA . LEU A 1 111 ? 0.856 15.082 -6.680 1.00 91.69 111 LEU A CA 1
ATOM 891 C C . LEU A 1 111 ? -0.350 14.507 -7.431 1.00 91.69 111 LEU A C 1
ATOM 893 O O . LEU A 1 111 ? -0.177 13.797 -8.420 1.00 91.69 111 LEU A O 1
ATOM 897 N N . VAL A 1 112 ? -1.573 14.844 -7.011 1.00 90.50 112 VAL A N 1
ATOM 898 C CA . VAL A 1 112 ? -2.798 14.360 -7.666 1.00 90.50 112 VAL A CA 1
ATOM 899 C C . VAL A 1 112 ? -2.869 14.829 -9.119 1.00 90.50 112 VAL A C 1
ATOM 901 O O . VAL A 1 112 ? -3.218 14.045 -10.003 1.00 90.50 112 VAL A O 1
ATOM 904 N N . ARG A 1 113 ? -2.464 16.074 -9.407 1.00 90.56 113 ARG A N 1
ATOM 905 C CA . ARG A 1 113 ? -2.350 16.570 -10.787 1.00 90.56 113 ARG A CA 1
ATOM 906 C C . ARG A 1 113 ? -1.382 15.718 -11.611 1.00 90.56 113 ARG A C 1
ATOM 908 O O . ARG A 1 113 ? -1.730 15.368 -12.734 1.00 90.56 113 ARG A O 1
ATOM 915 N N . LEU A 1 114 ? -0.202 15.389 -11.079 1.00 90.94 114 LEU A N 1
ATOM 916 C CA . LEU A 1 114 ? 0.815 14.580 -11.767 1.00 90.94 114 LEU A CA 1
ATOM 917 C C . LEU A 1 114 ? 0.356 13.126 -11.969 1.00 90.94 114 LEU A C 1
ATOM 919 O O . LEU A 1 114 ? 0.519 12.578 -13.058 1.00 90.94 114 LEU A O 1
ATOM 923 N N . ILE A 1 115 ? -0.285 12.521 -10.965 1.00 88.38 115 ILE A N 1
ATOM 924 C CA . ILE A 1 115 ? -0.841 11.160 -11.048 1.00 88.38 115 ILE A CA 1
ATOM 925 C C . ILE A 1 115 ? -2.001 11.080 -12.049 1.00 88.38 115 ILE A C 1
ATOM 927 O O . ILE A 1 115 ? -2.191 10.038 -12.668 1.00 88.38 115 ILE A O 1
ATOM 931 N N . ASN A 1 116 ? -2.762 12.152 -12.259 1.00 87.25 116 ASN A N 1
ATOM 932 C CA . ASN A 1 116 ? -3.882 12.158 -13.205 1.00 87.25 116 ASN A CA 1
ATOM 933 C C . ASN A 1 116 ? -3.486 12.536 -14.644 1.00 87.25 116 ASN A C 1
ATOM 935 O O . ASN A 1 116 ? -4.346 12.582 -15.529 1.00 87.25 116 ASN A O 1
ATOM 939 N N . GLN A 1 117 ? -2.200 12.778 -14.925 1.00 87.25 117 GLN A N 1
ATOM 940 C CA . GLN A 1 117 ? -1.737 13.020 -16.293 1.00 87.25 117 GLN A CA 1
ATOM 941 C C . GLN A 1 117 ? -1.942 11.771 -17.166 1.00 87.25 117 GLN A C 1
ATOM 943 O O . GLN A 1 117 ? -1.506 10.668 -16.819 1.00 87.25 117 GLN A O 1
ATOM 948 N N . LYS A 1 118 ? -2.617 11.968 -18.310 1.00 78.69 118 LYS A N 1
ATOM 949 C CA . LYS A 1 118 ? -2.918 10.932 -19.320 1.00 78.69 118 LYS A CA 1
ATOM 950 C C . LYS A 1 118 ? -1.809 10.739 -20.363 1.00 78.69 118 LYS A C 1
ATOM 952 O O . LYS A 1 118 ? -1.881 9.806 -21.152 1.00 78.69 118 LYS A O 1
ATOM 957 N N . GLN A 1 119 ? -0.836 11.646 -20.405 1.00 83.75 119 GLN A N 1
ATOM 958 C CA . GLN A 1 119 ? 0.321 11.570 -21.298 1.00 83.75 119 GLN A CA 1
ATOM 959 C C . GLN A 1 119 ? 1.405 10.669 -20.697 1.00 83.75 119 GLN A C 1
ATOM 961 O O . GLN A 1 119 ? 1.312 10.266 -19.534 1.00 83.75 119 GLN A O 1
ATOM 966 N N . GLU A 1 120 ? 2.431 10.353 -21.491 1.00 80.00 120 GLU A N 1
ATOM 967 C CA . GLU A 1 120 ? 3.586 9.609 -20.999 1.00 80.00 120 GLU A CA 1
ATOM 968 C C . GLU A 1 120 ? 4.223 10.354 -19.820 1.00 80.00 120 GLU A C 1
ATOM 970 O O . GLU A 1 120 ? 4.551 11.537 -19.909 1.00 80.00 120 GLU A O 1
ATOM 975 N N . ARG A 1 121 ? 4.356 9.662 -18.687 1.00 84.88 121 ARG A N 1
ATOM 976 C CA . ARG A 1 121 ? 4.905 10.245 -17.463 1.00 84.88 121 ARG A CA 1
ATOM 977 C C . ARG A 1 121 ? 6.415 10.077 -17.465 1.00 84.88 121 ARG A C 1
ATOM 979 O O . ARG A 1 121 ? 6.922 8.956 -17.544 1.00 84.88 121 ARG A O 1
ATOM 986 N N . GLU A 1 122 ? 7.129 11.186 -17.324 1.00 85.81 122 GLU A N 1
ATOM 987 C CA . GLU A 1 122 ? 8.587 11.174 -17.166 1.00 85.81 122 GLU A CA 1
ATOM 988 C C . GLU A 1 122 ? 9.009 10.563 -15.822 1.00 85.81 122 GLU A C 1
ATOM 990 O O . GLU A 1 122 ? 10.071 9.952 -15.717 1.00 85.81 122 GLU A O 1
ATOM 995 N N . VAL A 1 123 ? 8.145 10.668 -14.805 1.00 89.94 123 VAL A N 1
ATOM 996 C CA . VAL A 1 123 ? 8.395 10.181 -13.446 1.00 89.94 123 VAL A CA 1
ATOM 997 C C . VAL A 1 123 ? 7.251 9.297 -12.951 1.00 89.94 123 VAL A C 1
ATOM 999 O O . VAL A 1 123 ? 6.075 9.605 -13.144 1.00 89.94 123 VAL A O 1
ATOM 1002 N N . ALA A 1 124 ? 7.604 8.210 -12.262 1.00 91.38 124 ALA A N 1
ATOM 1003 C CA . ALA A 1 124 ? 6.678 7.370 -11.510 1.00 91.38 124 ALA A CA 1
ATOM 1004 C C . ALA A 1 124 ? 6.632 7.810 -10.035 1.00 91.38 124 ALA A C 1
ATOM 1006 O O . ALA A 1 124 ? 7.395 7.316 -9.201 1.00 91.38 124 ALA A O 1
ATOM 1007 N N . TRP A 1 125 ? 5.755 8.765 -9.721 1.00 93.38 125 TRP A N 1
ATOM 1008 C CA . TRP A 1 125 ? 5.545 9.245 -8.353 1.00 93.38 125 TRP A CA 1
ATOM 1009 C C . TRP A 1 125 ? 4.813 8.214 -7.498 1.00 93.38 125 TRP A C 1
ATOM 1011 O O . TRP A 1 125 ? 3.797 7.667 -7.923 1.00 93.38 125 TRP A O 1
ATOM 1021 N N . ASN A 1 126 ? 5.310 7.990 -6.285 1.00 92.88 126 ASN A N 1
ATOM 1022 C CA . ASN A 1 126 ? 4.707 7.099 -5.305 1.00 92.88 126 ASN A CA 1
ATOM 1023 C C . ASN A 1 126 ? 4.585 7.799 -3.942 1.00 92.88 126 ASN A C 1
ATOM 1025 O O . ASN A 1 126 ? 5.515 8.475 -3.503 1.00 92.88 126 ASN A O 1
ATOM 1029 N N . LEU A 1 127 ? 3.449 7.622 -3.272 1.00 91.25 127 LEU A N 1
ATOM 1030 C CA . LEU A 1 127 ? 3.185 8.091 -1.913 1.00 91.25 127 LEU A CA 1
ATOM 1031 C C . LEU A 1 127 ? 2.950 6.856 -1.040 1.00 91.25 127 LEU A C 1
ATOM 1033 O O . LEU A 1 127 ? 1.870 6.277 -1.071 1.00 91.25 127 LEU A O 1
ATOM 1037 N N . LEU A 1 128 ? 3.978 6.438 -0.296 1.00 86.81 128 LEU A N 1
ATOM 1038 C CA . LEU A 1 128 ? 3.920 5.218 0.523 1.00 86.81 128 LEU A CA 1
ATOM 1039 C C . LEU A 1 128 ? 3.228 5.429 1.868 1.00 86.81 128 LEU A C 1
ATOM 1041 O O . LEU A 1 128 ? 2.589 4.519 2.382 1.00 86.81 128 LEU A O 1
ATOM 1045 N N . SER A 1 129 ? 3.395 6.612 2.453 1.00 84.56 129 SER A N 1
ATOM 1046 C CA . SER A 1 129 ? 2.910 6.913 3.793 1.00 84.56 129 SER A CA 1
ATOM 1047 C C . SER A 1 129 ? 2.159 8.228 3.784 1.00 84.56 129 SER A C 1
ATOM 1049 O O . SER A 1 129 ? 2.740 9.287 3.527 1.00 84.56 129 SER A O 1
ATOM 1051 N N . PHE A 1 130 ? 0.876 8.157 4.108 1.00 85.50 130 PHE A N 1
ATOM 1052 C CA . PHE A 1 130 ? 0.065 9.328 4.369 1.00 85.50 130 PHE A CA 1
ATOM 1053 C C . PHE A 1 130 ? -0.809 9.067 5.588 1.00 85.50 130 PHE A C 1
ATOM 1055 O O . PHE A 1 130 ? -1.886 8.487 5.494 1.00 85.50 130 PHE A O 1
ATOM 1062 N N . GLU A 1 131 ? -0.270 9.447 6.743 1.00 85.56 131 GLU A N 1
ATOM 1063 C CA . GLU A 1 131 ? -0.890 9.217 8.041 1.00 85.56 131 GLU A CA 1
ATOM 1064 C C . GLU A 1 131 ? -2.056 10.187 8.252 1.00 85.56 131 GLU A C 1
ATOM 1066 O O . GLU A 1 131 ? -1.859 11.403 8.307 1.00 85.56 131 GLU A O 1
ATOM 1071 N N . MET A 1 132 ? -3.272 9.649 8.348 1.00 83.56 132 MET A N 1
ATOM 1072 C CA . MET A 1 132 ? -4.500 10.438 8.469 1.00 83.56 132 MET A CA 1
ATOM 1073 C C . MET A 1 132 ? -5.183 10.308 9.831 1.00 83.56 132 MET A C 1
ATOM 1075 O O . MET A 1 132 ? -6.142 11.040 10.065 1.00 83.56 132 MET A O 1
ATOM 1079 N N . SER A 1 133 ? -4.701 9.458 10.744 1.00 81.88 133 SER A N 1
ATOM 1080 C CA . SER A 1 133 ? -5.334 9.229 12.058 1.00 81.88 133 SER A CA 1
ATOM 1081 C C . SER A 1 133 ? -5.527 10.501 12.896 1.00 81.88 133 SER A C 1
ATOM 1083 O O . SER A 1 133 ? -6.465 10.594 13.685 1.00 81.88 133 SER A O 1
ATOM 1085 N N . HIS A 1 134 ? -4.687 11.521 12.696 1.00 81.50 134 HIS A N 1
ATOM 1086 C CA . HIS A 1 134 ? -4.781 12.816 13.382 1.00 81.50 134 HIS A CA 1
ATOM 1087 C C . HIS A 1 134 ? -5.521 13.902 12.585 1.00 81.50 134 HIS A C 1
ATOM 1089 O O . HIS A 1 134 ? -5.592 15.052 13.019 1.00 81.50 134 HIS A O 1
ATOM 1095 N N . THR A 1 135 ? -6.051 13.569 11.410 1.00 81.44 135 THR A N 1
ATOM 1096 C CA . THR A 1 135 ? -6.792 14.514 10.574 1.00 81.44 135 THR A CA 1
ATOM 1097 C C . THR A 1 135 ? -8.261 14.507 10.971 1.00 81.44 135 THR A C 1
ATOM 1099 O O . THR A 1 135 ? -8.926 13.474 10.923 1.00 81.44 135 THR A O 1
ATOM 1102 N N . ASP A 1 136 ? -8.806 15.678 11.301 1.00 82.88 136 ASP A N 1
ATOM 1103 C CA . ASP A 1 136 ? -10.238 15.831 11.559 1.00 82.88 136 ASP A CA 1
ATOM 1104 C C . ASP A 1 136 ? -11.037 15.859 10.244 1.00 82.88 136 ASP A C 1
ATOM 1106 O O . ASP A 1 136 ? -11.505 16.901 9.789 1.00 82.88 136 ASP A O 1
ATOM 1110 N N . CYS A 1 137 ? -11.161 14.704 9.584 1.00 82.38 137 CYS A N 1
ATOM 1111 C CA . CYS A 1 137 ? -11.954 14.562 8.365 1.00 82.38 137 CYS A CA 1
ATOM 1112 C C . CYS A 1 137 ? -12.832 13.307 8.386 1.00 82.38 137 CYS A C 1
ATOM 1114 O O . CYS A 1 137 ? -12.574 12.337 9.100 1.00 82.38 137 CYS A O 1
ATOM 1116 N N . ARG A 1 138 ? -13.902 13.324 7.579 1.00 84.75 138 ARG A N 1
ATOM 1117 C CA . ARG A 1 138 ? -14.854 12.205 7.489 1.00 84.75 138 ARG A CA 1
ATOM 1118 C C . ARG A 1 138 ? -14.174 10.906 7.058 1.00 84.75 138 ARG A C 1
ATOM 1120 O O . ARG A 1 138 ? -14.510 9.855 7.585 1.00 84.75 138 ARG A O 1
ATOM 1127 N N . ILE A 1 139 ? -13.226 10.997 6.125 1.00 85.31 139 ILE A N 1
ATOM 1128 C CA . ILE A 1 139 ? -12.494 9.843 5.598 1.00 85.31 139 ILE A CA 1
ATOM 1129 C C . ILE A 1 139 ? -11.683 9.164 6.704 1.00 85.31 139 ILE A C 1
ATOM 1131 O O . ILE A 1 139 ? -11.829 7.963 6.899 1.00 85.31 139 ILE A O 1
ATOM 1135 N N . ALA A 1 140 ? -10.908 9.933 7.476 1.00 84.75 140 ALA A N 1
ATOM 1136 C CA . ALA A 1 140 ? -10.131 9.404 8.595 1.00 84.75 140 ALA A CA 1
ATOM 1137 C C . ALA A 1 140 ? -11.027 8.758 9.664 1.00 84.75 140 ALA A C 1
ATOM 1139 O O . ALA A 1 140 ? -10.705 7.696 10.176 1.00 84.75 140 ALA A O 1
ATOM 1140 N N . LYS A 1 141 ? -12.187 9.360 9.960 1.00 86.75 141 LYS A N 1
ATOM 1141 C CA . LYS A 1 141 ? -13.146 8.826 10.945 1.00 86.75 141 LYS A CA 1
ATOM 1142 C C . LYS A 1 141 ? -13.893 7.575 10.476 1.00 86.75 141 LYS A C 1
ATOM 1144 O O . LYS A 1 141 ? -14.348 6.801 11.312 1.00 86.75 141 LYS A O 1
ATOM 1149 N N . GLY A 1 142 ? -14.095 7.433 9.167 1.00 88.44 142 GLY A N 1
ATOM 1150 C CA . GLY A 1 142 ? -14.819 6.312 8.564 1.00 88.44 142 GLY A CA 1
ATOM 1151 C C . GLY A 1 142 ? -13.930 5.126 8.197 1.00 88.44 142 GLY A C 1
ATOM 1152 O O . GLY A 1 142 ? -14.451 4.082 7.820 1.00 88.44 142 GLY A O 1
ATOM 1153 N N . PHE A 1 143 ? -12.609 5.281 8.272 1.00 91.12 143 PHE A N 1
ATOM 1154 C CA . PHE A 1 143 ? -11.674 4.185 8.074 1.00 91.12 143 PHE A CA 1
ATOM 1155 C C . PHE A 1 143 ? -11.442 3.453 9.399 1.00 91.12 143 PHE A C 1
ATOM 1157 O O . PHE A 1 143 ? -11.132 4.083 10.409 1.00 91.12 143 PHE A O 1
ATOM 1164 N N . LYS A 1 144 ? -11.570 2.125 9.398 1.00 92.00 144 LYS A N 1
ATOM 1165 C CA . LYS A 1 144 ? -11.212 1.270 10.535 1.00 92.00 144 LYS A CA 1
ATOM 1166 C C . LYS A 1 144 ? -10.433 0.069 10.046 1.00 92.00 144 LYS A C 1
ATOM 1168 O O . LYS A 1 144 ? -10.872 -0.635 9.137 1.00 92.00 144 LYS A O 1
ATOM 1173 N N . GLU A 1 145 ? -9.310 -0.200 10.695 1.00 93.38 145 GLU A N 1
ATOM 1174 C CA . GLU A 1 145 ? -8.535 -1.410 10.463 1.00 93.38 145 GLU A CA 1
ATOM 1175 C C . GLU A 1 145 ? -9.361 -2.659 10.824 1.00 93.38 145 GLU A C 1
ATOM 1177 O O . GLU A 1 145 ? -10.286 -2.577 11.648 1.00 93.38 145 GLU A O 1
ATOM 1182 N N . PRO A 1 146 ? -9.015 -3.836 10.265 1.00 94.31 146 PRO A N 1
ATOM 1183 C CA . PRO A 1 146 ? -9.616 -5.100 10.674 1.00 94.31 146 PRO A CA 1
ATOM 1184 C C . PRO A 1 146 ? -9.608 -5.282 12.194 1.00 94.31 146 PRO A C 1
ATOM 1186 O O . PRO A 1 146 ? -8.649 -4.904 12.877 1.00 94.31 146 PRO A O 1
ATOM 1189 N N . LEU A 1 147 ? -10.652 -5.904 12.741 1.00 92.56 147 LEU A N 1
ATOM 1190 C CA . LEU A 1 147 ? -10.817 -6.030 14.191 1.00 92.56 147 LEU A CA 1
ATOM 1191 C C . LEU A 1 147 ? -9.637 -6.730 14.869 1.00 92.56 147 LEU A C 1
ATOM 1193 O O . LEU A 1 147 ? -9.219 -6.302 15.945 1.00 92.56 147 LEU A O 1
ATOM 1197 N N . PHE A 1 148 ? -9.066 -7.768 14.252 1.00 90.31 148 PHE A N 1
ATOM 1198 C CA . PHE A 1 148 ? -7.899 -8.448 14.817 1.00 90.31 148 PHE A CA 1
ATOM 1199 C C . PHE A 1 148 ? -6.677 -7.529 14.929 1.00 90.31 148 PHE A C 1
ATOM 1201 O O . PHE A 1 148 ? -5.902 -7.684 15.868 1.00 90.31 148 PHE A O 1
ATOM 1208 N N . VAL A 1 149 ? -6.510 -6.554 14.029 1.00 92.12 149 VAL A N 1
ATOM 1209 C CA . VAL A 1 149 ? -5.436 -5.555 14.129 1.00 92.12 149 VAL A CA 1
ATOM 1210 C C . VAL A 1 149 ? -5.718 -4.635 15.308 1.00 92.12 149 VAL A C 1
ATOM 1212 O O . VAL A 1 149 ? -4.863 -4.472 16.174 1.00 92.12 149 VAL A O 1
ATOM 1215 N N . ARG A 1 150 ? -6.940 -4.098 15.399 1.00 90.88 150 ARG A N 1
ATOM 1216 C CA . ARG A 1 150 ? -7.333 -3.185 16.484 1.00 90.88 150 ARG A CA 1
ATOM 1217 C C . ARG A 1 150 ? -7.197 -3.831 17.867 1.00 90.88 150 ARG A C 1
ATOM 1219 O O . ARG A 1 150 ? -6.650 -3.204 18.764 1.00 90.88 150 ARG A O 1
ATOM 1226 N N . LYS A 1 151 ? -7.626 -5.090 18.021 1.00 88.38 151 LYS A N 1
ATOM 1227 C CA . LYS A 1 151 ? -7.562 -5.844 19.290 1.00 88.38 151 LYS A CA 1
ATOM 1228 C C . LYS A 1 151 ? -6.141 -6.218 19.729 1.00 88.38 151 LYS A C 1
ATOM 1230 O O . LYS A 1 151 ? -5.921 -6.396 20.921 1.00 88.38 151 LYS A O 1
ATOM 1235 N N . ASN A 1 152 ? -5.207 -6.392 18.791 1.00 88.75 152 ASN A N 1
ATOM 1236 C CA . ASN A 1 152 ? -3.840 -6.849 19.088 1.00 88.75 152 ASN A CA 1
ATOM 1237 C C . ASN A 1 152 ? -2.781 -5.741 18.944 1.00 88.75 152 ASN A C 1
ATOM 1239 O O . ASN A 1 152 ? -1.609 -5.960 19.250 1.00 88.75 152 ASN A O 1
ATOM 1243 N N . SER A 1 153 ? -3.171 -4.551 18.484 1.00 91.62 153 SER A N 1
ATOM 1244 C CA . SER A 1 153 ? -2.293 -3.387 18.390 1.00 91.62 153 SER A CA 1
ATOM 1245 C C . SER A 1 153 ? -1.942 -2.879 19.785 1.00 91.62 153 SER A C 1
ATOM 1247 O O . SER A 1 153 ? -2.795 -2.367 20.509 1.00 91.62 153 SER A O 1
ATOM 1249 N N . ILE A 1 154 ? -0.656 -2.956 20.141 1.00 93.50 154 ILE A N 1
ATOM 1250 C CA . ILE A 1 154 ? -0.137 -2.396 21.397 1.00 93.50 154 ILE A CA 1
ATOM 1251 C C . ILE A 1 154 ? -0.470 -0.901 21.496 1.00 93.50 154 ILE A C 1
ATOM 1253 O O . ILE A 1 154 ? -0.827 -0.429 22.572 1.00 93.50 154 ILE A O 1
ATOM 1257 N N . VAL A 1 155 ? -0.391 -0.164 20.383 1.00 92.56 155 VAL A N 1
ATOM 1258 C CA . VAL A 1 155 ? -0.712 1.269 20.350 1.00 92.56 155 VAL A CA 1
ATOM 1259 C C . VAL A 1 155 ? -2.180 1.491 20.708 1.00 92.56 155 VAL A C 1
ATOM 1261 O O . VAL A 1 155 ? -2.455 2.257 21.627 1.00 92.56 155 VAL A O 1
ATOM 1264 N N . ASN A 1 156 ? -3.109 0.767 20.075 1.00 89.06 156 ASN A N 1
ATOM 1265 C CA . ASN A 1 156 ? -4.542 0.921 20.346 1.00 89.06 156 ASN A CA 1
ATOM 1266 C C . ASN A 1 156 ? -4.865 0.573 21.803 1.00 89.06 156 ASN A C 1
ATOM 1268 O O . ASN A 1 156 ? -5.533 1.352 22.479 1.00 89.06 156 ASN A O 1
ATOM 1272 N N . CYS A 1 157 ? -4.338 -0.547 22.311 1.00 89.62 157 CYS A N 1
ATOM 1273 C CA . CYS A 1 157 ? -4.557 -0.955 23.697 1.00 89.62 157 CYS A CA 1
ATOM 1274 C C . CYS A 1 157 ? -4.050 0.095 24.697 1.00 89.62 157 CYS A C 1
ATOM 1276 O O . CYS A 1 157 ? -4.718 0.383 25.690 1.00 89.62 157 CYS A O 1
ATOM 1278 N N . LEU A 1 158 ? -2.874 0.681 24.448 1.00 92.50 158 LEU A N 1
ATOM 1279 C CA . LEU A 1 158 ? -2.321 1.724 25.312 1.00 92.50 158 LEU A CA 1
ATOM 1280 C C . LEU A 1 158 ? -3.130 3.023 25.227 1.00 92.50 158 LEU A C 1
ATOM 1282 O O . LEU A 1 158 ? -3.403 3.633 26.258 1.00 92.50 158 LEU A O 1
ATOM 1286 N N . GLU A 1 159 ? -3.545 3.445 24.033 1.00 89.19 159 GLU A N 1
ATOM 1287 C CA . GLU A 1 159 ? -4.366 4.646 23.860 1.00 89.19 159 GLU A CA 1
ATOM 1288 C C . GLU A 1 159 ? -5.736 4.527 24.530 1.00 89.19 159 GLU A C 1
ATOM 1290 O O . GLU A 1 159 ? -6.191 5.475 25.172 1.00 89.19 159 GLU A O 1
ATOM 1295 N N . GLU A 1 160 ? -6.400 3.377 24.401 1.00 88.38 160 GLU A N 1
ATOM 1296 C CA . GLU A 1 160 ? -7.660 3.090 25.092 1.00 88.38 160 GLU A CA 1
ATOM 1297 C C . GLU A 1 160 ? -7.467 3.141 26.605 1.00 88.38 160 GLU A C 1
ATOM 1299 O O . GLU A 1 160 ? -8.212 3.833 27.304 1.00 88.38 160 GLU A O 1
ATOM 1304 N N . ARG A 1 161 ? -6.401 2.509 27.108 1.00 90.25 161 ARG A N 1
ATOM 1305 C CA . ARG A 1 161 ? -6.115 2.497 28.540 1.00 90.25 161 ARG A CA 1
ATOM 1306 C C . ARG A 1 161 ? -5.844 3.893 29.101 1.00 90.25 161 ARG A C 1
ATOM 1308 O O . ARG A 1 161 ? -6.359 4.245 30.161 1.00 90.25 161 ARG A O 1
ATOM 1315 N N . LEU A 1 162 ? -5.085 4.711 28.375 1.00 90.62 162 LEU A N 1
ATOM 1316 C CA . LEU A 1 162 ? -4.817 6.100 28.755 1.00 90.62 162 LEU A CA 1
ATOM 1317 C C . LEU A 1 162 ? -6.099 6.947 28.763 1.00 90.62 162 LEU A C 1
ATOM 1319 O O . LEU A 1 162 ? -6.279 7.783 29.652 1.00 90.62 162 LEU A O 1
ATOM 1323 N N . LYS A 1 163 ? -7.016 6.721 27.813 1.00 88.31 163 LYS A N 1
ATOM 1324 C CA . LYS A 1 163 ? -8.326 7.391 27.791 1.00 88.31 163 LYS A CA 1
ATOM 1325 C C . LYS A 1 163 ? -9.155 7.011 29.021 1.00 88.31 163 LYS A C 1
ATOM 1327 O O . LYS A 1 163 ? -9.650 7.912 29.699 1.00 88.31 163 LYS A O 1
ATOM 1332 N N . GLU A 1 164 ? -9.249 5.728 29.364 1.00 88.12 164 GLU A N 1
ATOM 1333 C CA . GLU A 1 164 ? -9.956 5.254 30.567 1.00 88.12 164 GLU A CA 1
ATOM 1334 C C . GLU A 1 164 ? -9.408 5.879 31.858 1.00 88.12 164 GLU A C 1
ATOM 1336 O O . GLU A 1 164 ? -10.171 6.381 32.689 1.00 88.12 164 GLU A O 1
ATOM 1341 N N . GLU A 1 165 ? -8.083 5.899 32.020 1.00 81.06 165 GLU A N 1
ATOM 1342 C CA . GLU A 1 165 ? -7.433 6.478 33.200 1.00 81.06 165 GLU A CA 1
ATOM 1343 C C . GLU A 1 165 ? -7.643 7.993 33.293 1.00 81.06 165 GLU A C 1
ATOM 1345 O O . GLU A 1 165 ? -7.885 8.523 34.382 1.00 81.06 165 GLU A O 1
ATOM 1350 N N . SER A 1 166 ? -7.618 8.699 32.159 1.00 75.88 166 SER A N 1
ATOM 1351 C CA . SER A 1 166 ? -7.888 10.140 32.120 1.00 75.88 166 SER A CA 1
ATOM 1352 C C . SER A 1 166 ? -9.323 10.476 32.552 1.00 75.88 166 SER A C 1
ATOM 1354 O O . SER A 1 166 ? -9.531 11.414 33.325 1.00 75.88 166 SER A O 1
ATOM 1356 N N . ILE A 1 167 ? -10.302 9.666 32.132 1.00 73.31 167 ILE A N 1
ATOM 1357 C CA . ILE A 1 167 ? -11.716 9.811 32.501 1.00 73.31 167 ILE A CA 1
ATOM 1358 C C . ILE A 1 167 ? -11.914 9.495 33.988 1.00 73.31 167 ILE A C 1
ATOM 1360 O O . ILE A 1 167 ? -12.574 10.258 34.695 1.00 73.31 167 ILE A O 1
ATOM 1364 N N . SER A 1 168 ? -11.294 8.421 34.486 1.00 66.06 168 SER A N 1
ATOM 1365 C CA . SER A 1 168 ? -11.297 8.069 35.911 1.00 66.06 168 SER A CA 1
ATOM 1366 C C . SER A 1 168 ? -10.741 9.211 36.776 1.00 66.06 168 SER A C 1
ATOM 1368 O O . SER A 1 168 ? -11.389 9.654 37.725 1.00 66.06 168 SER A O 1
ATOM 1370 N N . CYS A 1 169 ? -9.594 9.785 36.399 1.00 57.59 169 CYS A N 1
ATOM 1371 C CA . CYS A 1 169 ? -8.987 10.917 37.107 1.00 57.59 169 CYS A CA 1
ATOM 1372 C C . CYS A 1 169 ? -9.875 12.174 37.136 1.00 57.59 169 CYS A C 1
ATOM 1374 O O . CYS A 1 169 ? -9.862 12.909 38.125 1.00 57.59 169 CYS A O 1
ATOM 1376 N N . LEU A 1 170 ? -10.640 12.444 36.074 1.00 59.28 170 LEU A N 1
ATOM 1377 C CA . LEU A 1 170 ? -11.585 13.566 36.038 1.00 59.28 170 LEU A CA 1
ATOM 1378 C C . LEU A 1 170 ? -12.781 13.340 36.979 1.00 59.28 170 LEU A C 1
ATOM 1380 O O . LEU A 1 170 ? -13.211 14.276 37.657 1.00 59.28 170 LEU A O 1
ATOM 1384 N N . PHE A 1 171 ? -13.266 12.100 37.091 1.00 57.41 171 PHE A N 1
ATOM 1385 C CA . PHE A 1 171 ? -14.333 11.738 38.030 1.00 57.41 171 PHE A CA 1
ATOM 1386 C C . PHE A 1 171 ? -13.918 11.916 39.499 1.00 57.41 171 PHE A C 1
ATOM 1388 O O . PHE A 1 171 ? -14.704 12.428 40.299 1.00 57.41 171 PHE A O 1
ATOM 1395 N N . PHE A 1 172 ? -12.672 11.577 39.843 1.00 55.06 172 PHE A N 1
ATOM 1396 C CA . PHE A 1 172 ? -12.140 11.741 41.203 1.00 55.06 172 PHE A CA 1
ATOM 1397 C C . PHE A 1 172 ? -11.844 13.194 41.601 1.00 55.06 172 PHE A C 1
ATOM 1399 O O . PHE A 1 172 ? -11.794 13.489 42.788 1.00 55.06 172 PHE A O 1
ATOM 1406 N N . LYS A 1 173 ? -11.662 14.112 40.644 1.00 55.94 173 LYS A N 1
ATOM 1407 C CA . LYS A 1 173 ? -11.450 15.547 40.926 1.00 55.94 173 LYS A CA 1
ATOM 1408 C C . LYS A 1 173 ? -12.741 16.359 41.066 1.00 55.94 173 LYS A C 1
ATOM 1410 O O . LYS A 1 173 ? -12.671 17.544 41.374 1.00 55.94 173 LYS A O 1
ATOM 1415 N N . SER A 1 174 ? -13.892 15.748 40.794 1.00 52.16 174 SER A N 1
ATOM 1416 C CA . SER A 1 174 ? -15.202 16.418 40.781 1.00 52.16 174 SER A CA 1
ATOM 1417 C C . SER A 1 174 ? -16.042 16.147 42.040 1.00 52.16 174 SER A C 1
ATOM 1419 O O . SER A 1 174 ? -17.218 16.501 42.069 1.00 52.16 174 SER A O 1
ATOM 1421 N N . HIS A 1 175 ? -15.444 15.521 43.058 1.00 44.06 175 HIS A N 1
ATOM 1422 C CA . HIS A 1 175 ? -16.010 15.242 44.382 1.00 44.06 175 HIS A CA 1
ATOM 1423 C C . HIS A 1 175 ? -15.044 15.743 45.460 1.00 44.06 175 HIS A C 1
ATOM 1425 O O . HIS A 1 175 ? -15.524 16.024 46.580 1.00 44.06 175 HIS A O 1
#